Protein AF-K2C0C8-F1 (afdb_monomer)

Sequence (71 aa):
MKYHARYAALWLIRLYQKTLSPDHGWFAGLTFHGCRYYPTCSDYTYTAIERYGIIRGAYLGSKRILRCTPF

Radius of gyration: 12.63 Å; Cα contacts (8 Å, |Δi|>4): 67; chains: 1; bounding box: 41×16×29 Å

Foldseek 3Di:
DVPPVLVVVLVVLVVCQADPDCCRYPNVVVDPQFAPDPPRLSVQLSVLCVVPNNPRSVVSSVVSVVVSDDD

pLDDT: mean 72.26, std 13.37, range [49.12, 90.81]

Structure (mmCIF, N/CA/C/O backbone):
data_AF-K2C0C8-F1
#
_entry.id   AF-K2C0C8-F1
#
loop_
_atom_site.group_PDB
_atom_site.id
_atom_site.type_symbol
_atom_site.label_atom_id
_atom_site.label_alt_id
_atom_site.label_comp_id
_atom_site.label_asym_id
_atom_site.label_entity_id
_atom_site.label_seq_id
_atom_site.pdbx_PDB_ins_code
_atom_site.Cartn_x
_atom_site.Cartn_y
_atom_site.Cartn_z
_atom_site.occupancy
_atom_site.B_iso_or_equiv
_atom_site.auth_seq_id
_atom_site.auth_comp_id
_atom_site.auth_asym_id
_atom_site.auth_atom_id
_atom_site.pdbx_PDB_model_num
ATOM 1 N N . MET A 1 1 ? -22.814 2.655 10.528 1.00 49.12 1 MET A N 1
ATOM 2 C CA . MET A 1 1 ? -22.099 3.785 9.879 1.00 49.12 1 MET A CA 1
ATOM 3 C C . MET A 1 1 ? -20.562 3.658 9.791 1.00 49.12 1 MET A C 1
ATOM 5 O O . MET A 1 1 ? -19.960 4.461 9.100 1.00 49.12 1 MET A O 1
ATOM 9 N N . LYS A 1 2 ? -19.889 2.647 10.379 1.00 50.44 2 LYS A N 1
ATOM 10 C CA . LYS A 1 2 ? -18.410 2.485 10.289 1.00 50.44 2 LYS A CA 1
ATOM 11 C C . LYS A 1 2 ? -17.906 1.685 9.063 1.00 50.44 2 LYS A C 1
ATOM 13 O O . LYS A 1 2 ? -16.716 1.412 8.942 1.00 50.44 2 LYS A O 1
ATOM 18 N N . TYR A 1 3 ? -18.804 1.264 8.164 1.00 54.59 3 TYR A N 1
ATOM 19 C CA . TYR A 1 3 ? -18.487 0.372 7.037 1.00 54.59 3 TYR A CA 1
ATOM 20 C C . TYR A 1 3 ? -18.242 1.110 5.705 1.00 54.59 3 TYR A C 1
ATOM 22 O O . TYR A 1 3 ? -17.447 0.620 4.915 1.00 54.59 3 TYR A O 1
ATOM 30 N N . HIS A 1 4 ? -18.816 2.298 5.469 1.00 60.09 4 HIS A N 1
ATOM 31 C CA . HIS A 1 4 ? -18.712 2.989 4.168 1.00 60.09 4 HIS A CA 1
ATOM 32 C C . HIS A 1 4 ? -17.330 3.582 3.873 1.00 60.09 4 HIS A C 1
ATOM 34 O O . HIS A 1 4 ? -16.856 3.491 2.743 1.00 60.09 4 HIS A O 1
ATOM 40 N N . ALA A 1 5 ? -16.645 4.121 4.888 1.00 65.19 5 ALA A N 1
ATOM 41 C CA . ALA A 1 5 ? -15.326 4.731 4.705 1.00 65.19 5 ALA A CA 1
ATOM 42 C C . ALA A 1 5 ? -14.293 3.735 4.148 1.00 65.19 5 ALA A C 1
ATOM 44 O O . ALA A 1 5 ? -13.466 4.108 3.321 1.00 65.19 5 ALA A O 1
ATOM 45 N N . ARG A 1 6 ? -14.380 2.452 4.541 1.00 66.12 6 ARG A N 1
ATOM 46 C CA . ARG A 1 6 ? -13.473 1.402 4.048 1.00 66.12 6 ARG A CA 1
ATOM 47 C C . ARG A 1 6 ? -13.613 1.209 2.539 1.00 66.12 6 ARG A C 1
ATOM 49 O O . ARG A 1 6 ? -12.613 1.120 1.846 1.00 66.12 6 ARG A O 1
ATOM 56 N N . TYR A 1 7 ? -14.848 1.176 2.036 1.00 73.19 7 TYR A N 1
ATOM 57 C CA . TYR A 1 7 ? -15.122 0.923 0.625 1.00 73.19 7 TYR A CA 1
ATOM 58 C C . TYR A 1 7 ? -14.763 2.136 -0.227 1.00 73.19 7 TYR A C 1
ATOM 60 O O . TYR A 1 7 ? -14.180 1.959 -1.288 1.00 73.19 7 TYR A O 1
ATOM 68 N N . ALA A 1 8 ? -15.010 3.353 0.269 1.00 76.19 8 ALA A N 1
ATOM 69 C CA . ALA A 1 8 ? -14.554 4.576 -0.389 1.00 76.19 8 ALA A CA 1
ATOM 70 C C . ALA A 1 8 ? -13.020 4.623 -0.506 1.00 76.19 8 ALA A C 1
ATOM 72 O O . ALA A 1 8 ? -12.495 4.917 -1.576 1.00 76.19 8 ALA A O 1
ATOM 73 N N . ALA A 1 9 ? -12.297 4.260 0.559 1.00 71.38 9 ALA A N 1
ATOM 74 C CA . ALA A 1 9 ? -10.837 4.202 0.543 1.00 71.38 9 ALA A CA 1
ATOM 75 C C . ALA A 1 9 ? -10.302 3.111 -0.399 1.00 71.38 9 ALA A C 1
ATOM 77 O O . ALA A 1 9 ? -9.411 3.381 -1.197 1.00 71.38 9 ALA A O 1
ATOM 78 N N . LEU A 1 10 ? -10.866 1.899 -0.362 1.00 74.56 10 LEU A N 1
ATOM 79 C CA . LEU A 1 10 ? -10.485 0.813 -1.276 1.00 74.56 10 LEU A CA 1
ATOM 80 C C . LEU A 1 10 ? -10.777 1.172 -2.740 1.00 74.56 10 LEU A C 1
ATOM 82 O O . LEU A 1 10 ? -9.989 0.838 -3.625 1.00 74.56 10 LEU A O 1
ATOM 86 N N . TRP A 1 11 ? -11.877 1.883 -3.000 1.00 79.81 11 TRP A N 1
ATOM 87 C CA . TRP A 1 11 ? -12.235 2.347 -4.337 1.00 79.81 11 TRP A CA 1
ATOM 88 C C . TRP A 1 11 ? -11.291 3.446 -4.836 1.00 79.81 11 TRP A C 1
ATOM 90 O O . TRP A 1 11 ? -10.818 3.358 -5.963 1.00 79.81 11 TRP A O 1
ATOM 100 N N . LEU A 1 12 ? -10.932 4.414 -3.985 1.00 74.94 12 LEU A N 1
ATOM 101 C CA . LEU A 1 12 ? -9.913 5.428 -4.287 1.00 74.94 12 LEU A CA 1
ATOM 102 C C . LEU A 1 12 ? -8.543 4.802 -4.569 1.00 74.94 12 LEU A C 1
ATOM 104 O O . LEU A 1 12 ? -7.872 5.207 -5.515 1.00 74.94 12 LEU A O 1
ATOM 108 N N . ILE A 1 13 ? -8.149 3.786 -3.797 1.00 73.69 13 ILE A N 1
ATOM 109 C CA . ILE A 1 13 ? -6.892 3.058 -4.012 1.00 73.69 13 ILE A CA 1
ATOM 110 C C . ILE A 1 13 ? -6.922 2.313 -5.345 1.00 73.69 13 ILE A C 1
ATOM 112 O O . ILE A 1 13 ? -5.961 2.408 -6.099 1.00 73.69 13 ILE A O 1
ATOM 116 N N . ARG A 1 14 ? -8.024 1.634 -5.684 1.00 73.00 14 ARG A N 1
ATOM 117 C CA . ARG A 1 14 ? -8.174 0.977 -6.994 1.00 73.00 14 ARG A CA 1
ATOM 118 C C . ARG A 1 14 ? -8.204 1.963 -8.157 1.00 73.00 14 ARG A C 1
ATOM 120 O O . ARG A 1 14 ? -7.650 1.666 -9.212 1.00 73.00 14 ARG A O 1
ATOM 127 N N . LEU A 1 15 ? -8.847 3.116 -7.978 1.00 74.50 15 LEU A N 1
ATOM 128 C CA . LEU A 1 15 ? -8.874 4.176 -8.982 1.00 74.50 15 LEU A CA 1
ATOM 129 C C . LEU A 1 15 ? -7.450 4.683 -9.232 1.00 74.50 15 LEU A C 1
ATOM 131 O O . LEU A 1 15 ? -7.010 4.696 -10.375 1.00 74.50 15 LEU A O 1
ATOM 135 N N . TYR A 1 16 ? -6.709 4.983 -8.162 1.00 72.00 16 TYR A N 1
ATOM 136 C CA . TYR A 1 16 ? -5.297 5.361 -8.223 1.00 72.00 16 TYR A CA 1
ATOM 137 C C . TYR A 1 16 ? -4.427 4.269 -8.869 1.00 72.00 16 TYR A C 1
ATOM 139 O O . TYR A 1 16 ? -3.629 4.574 -9.754 1.00 72.00 16 TYR A O 1
ATOM 147 N N . GLN A 1 17 ? -4.623 2.995 -8.500 1.00 67.38 17 GLN A N 1
ATOM 148 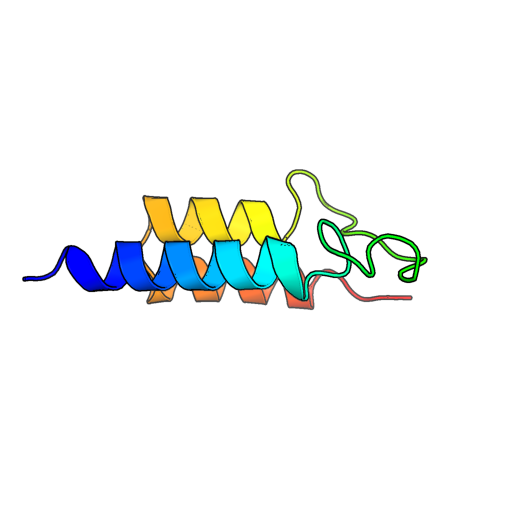C CA . GLN A 1 17 ? -3.908 1.856 -9.090 1.00 67.38 17 GLN A CA 1
ATOM 149 C C . GLN A 1 17 ? -4.131 1.738 -10.607 1.00 67.38 17 GLN A C 1
ATOM 151 O O . GLN A 1 17 ? -3.218 1.350 -11.330 1.00 67.38 17 GLN A O 1
ATOM 156 N N . LYS A 1 18 ? -5.323 2.085 -11.107 1.00 63.78 18 LYS A N 1
ATOM 157 C CA . LYS A 1 18 ? -5.636 2.033 -12.544 1.00 63.78 18 LYS A CA 1
ATOM 158 C C . LYS A 1 18 ? -5.180 3.263 -13.327 1.00 63.78 18 LYS A C 1
ATOM 160 O O . LYS A 1 18 ? -4.859 3.124 -14.504 1.00 63.78 18 LYS A O 1
ATOM 165 N N . THR A 1 19 ? -5.190 4.451 -12.725 1.00 64.00 19 THR A N 1
ATOM 166 C CA . THR A 1 19 ? -4.942 5.707 -13.456 1.00 64.00 19 THR A CA 1
ATOM 167 C C . THR A 1 19 ? -3.515 6.222 -13.311 1.00 64.00 19 THR A C 1
ATOM 169 O O . THR A 1 19 ? -2.947 6.701 -14.288 1.00 64.00 19 THR A O 1
ATOM 172 N N . LEU A 1 20 ? -2.932 6.122 -12.114 1.00 61.09 20 LEU A N 1
ATOM 173 C CA . LEU A 1 20 ? -1.688 6.808 -11.750 1.00 61.09 20 LEU A CA 1
ATOM 174 C C . LEU A 1 20 ? -0.580 5.862 -11.274 1.00 61.09 20 LEU A C 1
ATOM 176 O O . LEU A 1 20 ? 0.575 6.281 -11.248 1.00 61.09 20 LEU A O 1
ATOM 180 N N . SER A 1 21 ? -0.882 4.612 -10.892 1.00 57.22 21 SER A N 1
ATOM 181 C CA . SER A 1 21 ? 0.165 3.704 -10.409 1.00 57.22 21 SER A CA 1
ATOM 182 C C . SER A 1 21 ? 1.165 3.347 -11.517 1.00 57.22 21 SER A C 1
ATOM 184 O O . SER A 1 21 ? 0.770 2.759 -12.524 1.00 57.22 21 SER A O 1
ATOM 186 N N . PRO A 1 22 ? 2.470 3.557 -11.283 1.00 55.59 22 PRO A N 1
ATOM 187 C CA . PRO A 1 22 ? 3.544 3.196 -12.211 1.00 55.59 22 PRO A CA 1
ATOM 188 C C . PRO A 1 22 ? 3.847 1.685 -12.295 1.00 55.59 22 PRO A C 1
ATOM 190 O O . PRO A 1 22 ? 4.861 1.302 -12.861 1.00 55.59 22 PRO A O 1
ATOM 193 N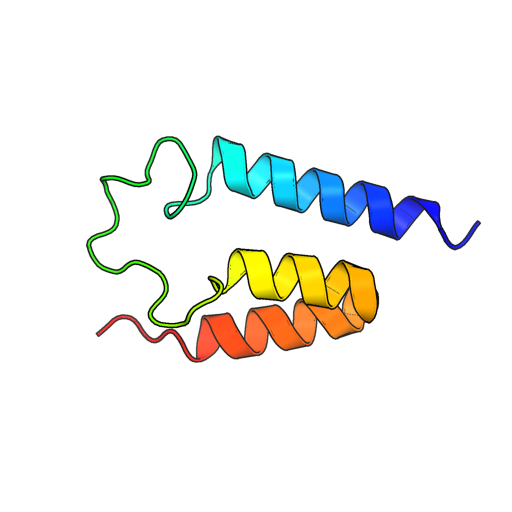 N . ASP A 1 23 ? 3.011 0.840 -11.684 1.00 55.84 23 ASP A N 1
ATOM 194 C CA . ASP A 1 23 ? 3.190 -0.620 -11.562 1.00 55.84 23 ASP A CA 1
ATOM 195 C C . ASP A 1 23 ? 2.010 -1.391 -12.210 1.00 55.84 23 ASP A C 1
ATOM 197 O O . ASP A 1 23 ? 2.172 -2.511 -12.671 1.00 55.84 23 ASP A O 1
ATOM 201 N N . HIS A 1 24 ? 0.826 -0.761 -12.318 1.00 53.91 24 HIS A N 1
ATOM 202 C CA . HIS A 1 24 ? -0.406 -1.354 -12.877 1.00 53.91 24 HIS A CA 1
ATOM 203 C C . HIS A 1 24 ? -1.169 -0.439 -13.861 1.00 53.91 24 HIS A C 1
ATOM 205 O O . HIS A 1 24 ? -2.128 -0.883 -14.493 1.00 53.91 24 HIS A O 1
ATOM 211 N N . GLY A 1 25 ? -0.799 0.841 -13.961 1.00 56.38 25 GLY A N 1
ATOM 212 C CA . GLY A 1 25 ? -1.505 1.857 -14.743 1.00 56.38 25 GLY A CA 1
ATOM 213 C C . GLY A 1 25 ? -0.791 2.237 -16.041 1.00 56.38 25 GLY A C 1
ATOM 214 O O . GLY A 1 25 ? 0.173 1.606 -16.465 1.00 56.38 25 GLY A O 1
ATOM 215 N N . TRP A 1 26 ? -1.245 3.327 -16.661 1.00 52.34 26 TRP A N 1
ATOM 216 C CA . TRP A 1 26 ? -0.771 3.814 -17.968 1.00 52.34 26 TRP A CA 1
ATOM 217 C C . TRP A 1 26 ? 0.745 4.107 -18.033 1.00 52.34 26 TRP A C 1
ATOM 219 O O . TRP A 1 26 ? 1.336 4.091 -19.108 1.00 52.34 26 TRP A O 1
ATOM 229 N N . PHE A 1 27 ? 1.387 4.322 -16.878 1.00 49.78 27 PHE A N 1
ATOM 230 C CA . PHE A 1 27 ? 2.827 4.575 -16.738 1.00 49.78 27 PHE A CA 1
ATOM 231 C C . PHE A 1 27 ? 3.647 3.345 -16.309 1.00 49.78 27 PHE A C 1
ATOM 233 O O . PHE A 1 27 ? 4.820 3.492 -15.976 1.00 49.78 27 PHE A O 1
ATOM 240 N N . ALA A 1 28 ? 3.074 2.135 -16.345 1.00 52.75 28 ALA A N 1
ATOM 241 C CA . A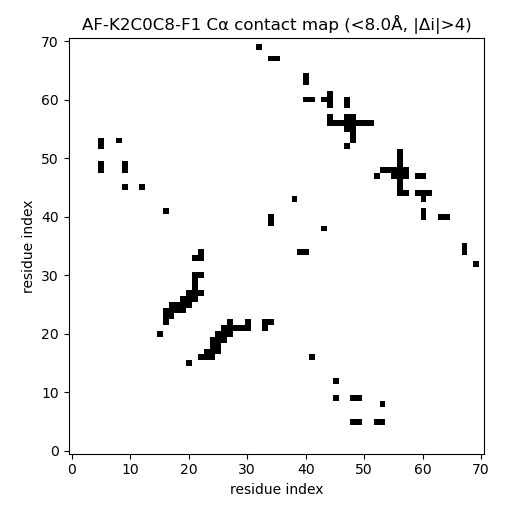LA A 1 28 ? 3.762 0.895 -15.959 1.00 52.75 28 ALA A CA 1
ATOM 242 C C . ALA A 1 28 ? 5.056 0.612 -16.748 1.00 52.75 28 ALA A C 1
ATOM 244 O O . ALA A 1 28 ? 5.937 -0.088 -16.261 1.00 52.75 28 ALA A O 1
ATOM 245 N N . GLY A 1 29 ? 5.200 1.192 -17.944 1.00 49.41 29 GLY A N 1
ATOM 246 C CA . GLY A 1 29 ? 6.420 1.105 -18.752 1.00 49.41 29 GLY A CA 1
ATOM 247 C C . GLY A 1 29 ? 7.488 2.166 -18.454 1.00 49.41 29 GLY A C 1
ATOM 248 O O . GLY A 1 29 ? 8.575 2.081 -19.013 1.00 49.41 29 GLY A O 1
ATOM 249 N N . LEU A 1 30 ? 7.204 3.172 -17.614 1.00 52.81 30 LEU A N 1
ATOM 250 C CA . LEU A 1 30 ? 8.122 4.291 -17.346 1.00 52.81 30 LEU A CA 1
ATOM 251 C C . LEU A 1 30 ? 8.982 4.082 -16.086 1.00 52.81 30 LEU A C 1
ATOM 253 O O . LEU A 1 30 ? 9.907 4.851 -15.827 1.00 52.81 30 LEU A O 1
ATOM 257 N N . THR A 1 31 ? 8.691 3.043 -15.302 1.00 50.84 31 THR A N 1
ATOM 258 C CA . THR A 1 31 ? 9.332 2.777 -14.010 1.00 50.84 31 THR A CA 1
ATOM 259 C C . THR A 1 31 ? 10.305 1.616 -14.149 1.00 50.84 31 THR A C 1
ATOM 261 O O . THR A 1 31 ? 9.918 0.454 -14.111 1.00 50.84 31 THR A O 1
ATOM 264 N N . PHE A 1 32 ? 11.597 1.920 -14.267 1.00 51.25 32 PHE A N 1
ATOM 265 C CA . PHE A 1 32 ? 12.666 0.910 -14.286 1.00 51.25 32 PHE A CA 1
ATOM 266 C C . PHE A 1 32 ? 12.813 0.133 -12.955 1.00 51.25 32 PHE A C 1
ATOM 268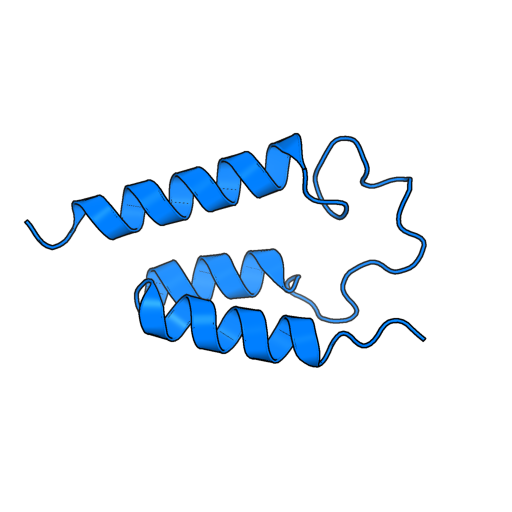 O O . PHE A 1 32 ? 13.526 -0.865 -12.903 1.00 51.25 32 PHE A O 1
ATOM 275 N N . HIS A 1 33 ? 12.114 0.549 -11.890 1.00 59.16 33 HIS A N 1
ATOM 276 C CA . HIS A 1 33 ? 12.161 -0.052 -10.554 1.00 59.16 33 HIS A CA 1
ATOM 277 C C . HIS A 1 33 ? 10.739 -0.388 -10.063 1.00 59.16 33 HIS A C 1
ATOM 279 O O . HIS A 1 33 ? 10.147 0.363 -9.287 1.00 59.16 33 HIS A O 1
ATOM 285 N N . GLY A 1 34 ? 10.164 -1.501 -10.532 1.00 63.97 34 GLY A N 1
ATOM 286 C CA . GLY A 1 34 ? 8.905 -2.041 -9.990 1.00 63.97 34 GLY A CA 1
ATOM 287 C C . GLY A 1 34 ? 9.020 -2.393 -8.497 1.00 63.97 34 GLY A C 1
ATOM 288 O O . GLY A 1 34 ? 10.130 -2.501 -7.962 1.00 63.97 34 GLY A O 1
ATOM 289 N N . CYS A 1 35 ? 7.898 -2.571 -7.781 1.00 73.06 35 CYS A N 1
ATOM 290 C CA . CYS A 1 35 ? 7.964 -2.950 -6.357 1.00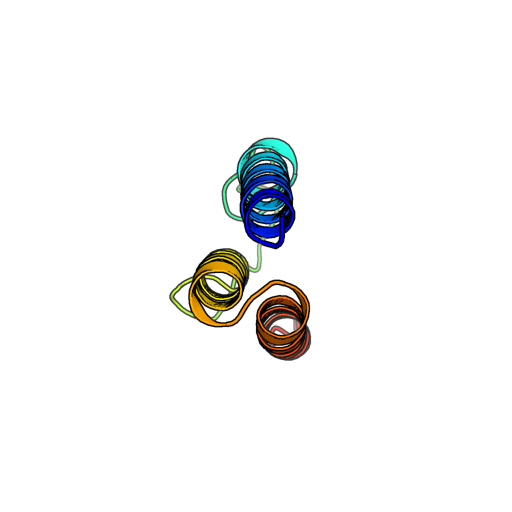 73.06 35 CYS A CA 1
ATOM 291 C C . CYS A 1 35 ? 8.817 -4.220 -6.171 1.00 73.06 35 CYS A C 1
ATOM 293 O O . CYS A 1 35 ? 8.458 -5.299 -6.631 1.00 73.06 35 CYS A O 1
ATOM 295 N N . ARG A 1 36 ? 9.916 -4.113 -5.409 1.00 73.81 36 ARG A N 1
ATOM 296 C CA . ARG A 1 36 ? 10.833 -5.235 -5.111 1.00 73.81 36 ARG A CA 1
ATOM 297 C C . ARG A 1 36 ? 10.159 -6.402 -4.379 1.00 73.81 36 ARG A C 1
ATOM 299 O O . ARG A 1 36 ? 10.679 -7.513 -4.345 1.00 73.81 36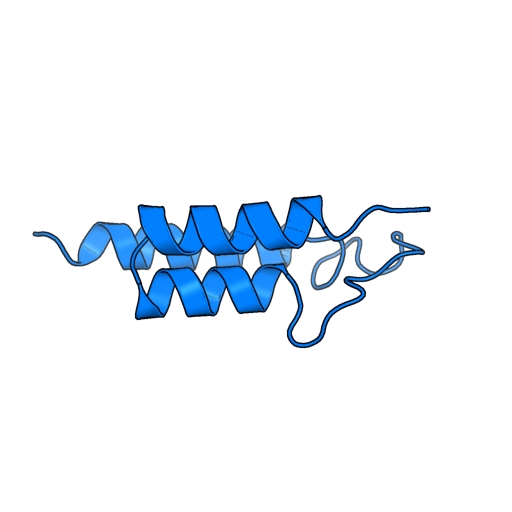 ARG A O 1
ATOM 306 N N . TYR A 1 37 ? 9.034 -6.135 -3.727 1.00 76.56 37 TYR A N 1
ATOM 307 C CA . TYR A 1 37 ? 8.324 -7.109 -2.920 1.00 76.56 37 TYR A CA 1
ATOM 308 C C . TYR A 1 37 ? 7.078 -7.632 -3.632 1.00 76.56 37 TYR A C 1
ATOM 310 O O . TYR A 1 37 ? 6.302 -6.841 -4.160 1.00 76.56 37 TYR A O 1
ATOM 318 N N . TYR A 1 38 ? 6.846 -8.945 -3.533 1.00 75.44 38 TYR A N 1
ATOM 319 C CA . TYR A 1 38 ? 5.599 -9.593 -3.940 1.00 75.44 38 TYR A CA 1
ATOM 320 C C . TYR A 1 38 ? 4.775 -10.026 -2.704 1.00 75.44 38 TYR A C 1
ATOM 322 O O . TYR A 1 38 ? 5.360 -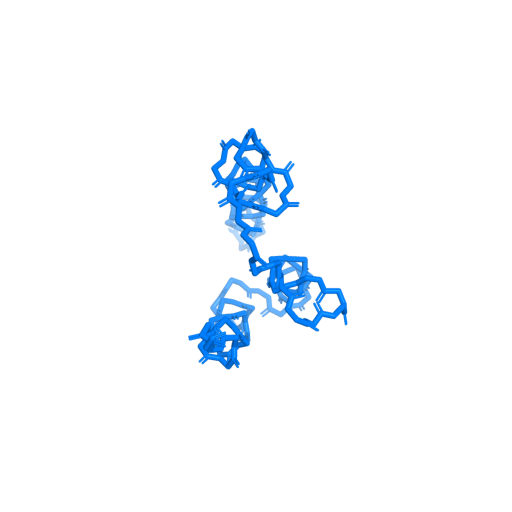10.524 -1.733 1.00 75.44 38 TYR A O 1
ATOM 330 N N . PRO A 1 39 ? 3.441 -9.830 -2.677 1.00 80.56 39 PRO A N 1
ATOM 331 C CA . PRO A 1 39 ? 2.679 -8.969 -3.586 1.00 80.56 39 PRO A CA 1
ATOM 332 C C . PRO A 1 39 ? 3.149 -7.509 -3.488 1.00 80.56 39 PRO A C 1
ATOM 334 O O . PRO A 1 39 ? 3.799 -7.131 -2.504 1.00 80.56 39 PRO A O 1
ATOM 337 N N . THR A 1 40 ? 2.820 -6.713 -4.509 1.00 82.25 40 THR A N 1
ATOM 338 C CA . THR A 1 40 ? 3.278 -5.324 -4.649 1.00 82.25 40 THR A CA 1
ATOM 339 C C . THR A 1 40 ? 2.937 -4.494 -3.415 1.00 82.25 40 THR A C 1
ATOM 341 O O . THR A 1 40 ? 2.023 -4.798 -2.643 1.00 82.25 40 THR A O 1
ATOM 344 N N . CYS A 1 41 ? 3.666 -3.402 -3.203 1.00 82.38 41 CYS A N 1
ATOM 345 C CA . CYS A 1 41 ? 3.441 -2.518 -2.063 1.00 82.38 41 CYS A CA 1
ATOM 346 C C . CYS A 1 41 ? 2.006 -1.955 -2.069 1.00 82.38 41 CYS A C 1
ATOM 348 O O . CYS A 1 41 ? 1.405 -1.782 -1.008 1.00 82.38 41 CYS A O 1
ATOM 350 N N . SER A 1 42 ? 1.437 -1.749 -3.262 1.00 80.12 42 SER A N 1
ATOM 351 C CA . SER A 1 42 ? 0.054 -1.317 -3.461 1.00 80.12 42 SER A CA 1
ATOM 352 C C . SER A 1 42 ? -0.968 -2.413 -3.109 1.00 80.12 42 SER A C 1
ATOM 354 O O . SER A 1 42 ? -1.867 -2.155 -2.309 1.00 80.12 42 SER A O 1
ATOM 356 N N . ASP A 1 43 ? -0.776 -3.652 -3.575 1.00 84.31 43 ASP A N 1
ATOM 357 C CA . ASP A 1 43 ? -1.623 -4.811 -3.237 1.00 84.31 43 ASP A CA 1
ATOM 358 C C . ASP A 1 43 ? -1.585 -5.143 -1.750 1.00 84.31 43 ASP A C 1
ATOM 360 O O . ASP A 1 43 ? -2.603 -5.435 -1.116 1.00 84.31 43 ASP A O 1
ATOM 364 N N . TYR A 1 44 ? -0.393 -5.059 -1.165 1.00 87.38 44 TYR A N 1
ATOM 365 C CA . TYR A 1 44 ? -0.215 -5.227 0.264 1.00 87.38 44 TYR A CA 1
ATOM 366 C C . TYR A 1 44 ? -0.981 -4.160 1.044 1.00 87.38 44 TYR A C 1
ATOM 368 O O . TYR A 1 44 ? -1.644 -4.485 2.024 1.00 87.38 44 TYR A O 1
ATOM 376 N N . THR A 1 45 ? -0.926 -2.902 0.599 1.00 87.12 45 THR A N 1
ATOM 377 C CA . THR A 1 45 ? -1.661 -1.799 1.232 1.00 87.12 45 THR A CA 1
ATOM 378 C C . THR A 1 45 ? -3.169 -2.000 1.106 1.00 87.12 45 THR A C 1
ATOM 380 O O . THR A 1 45 ? -3.882 -1.838 2.095 1.00 87.12 45 THR A O 1
ATOM 383 N N . TYR A 1 46 ? -3.654 -2.430 -0.062 1.00 86.19 46 TYR A N 1
ATOM 384 C CA . TYR A 1 46 ? -5.061 -2.764 -0.287 1.00 86.19 46 TYR A CA 1
ATOM 385 C C . TYR A 1 46 ? -5.534 -3.861 0.677 1.00 86.19 46 TYR A C 1
ATOM 387 O O . TYR A 1 46 ? -6.472 -3.651 1.446 1.00 86.19 46 TYR A O 1
ATOM 395 N N . THR A 1 47 ? -4.820 -4.989 0.714 1.00 87.69 47 THR A N 1
ATOM 396 C CA . THR A 1 47 ? -5.141 -6.128 1.591 1.00 87.69 47 THR A CA 1
ATOM 397 C C . THR A 1 47 ? -5.044 -5.739 3.069 1.00 87.69 47 THR A C 1
ATOM 399 O O . THR A 1 47 ? -5.854 -6.154 3.897 1.00 87.69 47 THR A O 1
ATOM 402 N N . ALA A 1 48 ? -4.068 -4.900 3.431 1.00 89.75 48 ALA A N 1
ATOM 403 C CA . ALA A 1 48 ? -3.904 -4.428 4.799 1.00 89.75 48 ALA A CA 1
ATOM 404 C C . ALA A 1 48 ? -5.039 -3.481 5.222 1.00 89.75 48 ALA A C 1
ATOM 406 O O . ALA A 1 48 ? -5.484 -3.546 6.367 1.00 89.75 48 ALA A O 1
ATOM 407 N N . ILE A 1 49 ? -5.537 -2.627 4.326 1.00 87.38 49 ILE A N 1
ATOM 408 C CA . ILE A 1 49 ? -6.685 -1.746 4.595 1.00 87.38 49 ILE A CA 1
ATOM 409 C C . ILE A 1 49 ? -7.983 -2.548 4.670 1.00 87.38 49 ILE A C 1
ATOM 411 O O . ILE A 1 49 ? -8.804 -2.286 5.550 1.00 87.38 49 ILE A O 1
ATOM 415 N N . GLU A 1 50 ? -8.148 -3.549 3.807 1.00 85.44 50 GLU A N 1
ATOM 416 C CA . GLU A 1 50 ? -9.284 -4.471 3.843 1.00 85.44 50 GLU A CA 1
ATOM 417 C C . GLU A 1 50 ? -9.341 -5.240 5.171 1.00 85.44 50 GLU A C 1
ATOM 419 O O . GLU A 1 50 ? -10.394 -5.306 5.808 1.00 85.44 50 GLU A O 1
ATOM 424 N N . ARG A 1 51 ? -8.197 -5.764 5.630 1.00 86.44 51 ARG A N 1
ATOM 425 C CA . ARG A 1 51 ? -8.121 -6.642 6.805 1.00 86.44 51 ARG A CA 1
ATOM 426 C C . ARG A 1 51 ? -8.000 -5.902 8.139 1.00 86.44 51 ARG A C 1
ATOM 428 O O . ARG A 1 51 ? -8.539 -6.370 9.139 1.00 86.44 51 ARG A O 1
ATOM 435 N N . TYR A 1 52 ? -7.299 -4.767 8.177 1.00 87.62 52 TYR A N 1
ATOM 436 C CA . TYR A 1 52 ? -6.978 -4.037 9.415 1.00 87.62 52 TYR A CA 1
ATOM 437 C C . TYR A 1 52 ? -7.592 -2.630 9.498 1.00 87.62 52 TYR A C 1
ATOM 439 O O . TYR A 1 52 ? -7.427 -1.951 10.515 1.00 87.62 52 TYR A O 1
ATOM 447 N N . GLY A 1 53 ? -8.311 -2.185 8.464 1.00 86.50 53 GLY A N 1
ATOM 448 C CA . GLY A 1 53 ? -8.884 -0.843 8.374 1.00 86.50 53 GLY A CA 1
ATOM 449 C C . GLY A 1 53 ? -7.889 0.211 7.876 1.00 86.50 53 GLY A C 1
ATOM 450 O O . GLY A 1 53 ? -6.683 -0.013 7.822 1.00 86.50 53 GLY A O 1
ATOM 451 N N . ILE A 1 54 ? -8.407 1.393 7.525 1.00 84.00 54 ILE A N 1
ATOM 452 C CA . ILE A 1 54 ? -7.660 2.444 6.807 1.00 84.00 54 ILE A CA 1
ATOM 453 C C . ILE A 1 54 ? -6.397 2.873 7.555 1.00 84.00 54 ILE A C 1
ATOM 455 O O . ILE A 1 54 ? -5.324 2.876 6.971 1.00 84.00 54 ILE A O 1
ATOM 459 N N . ILE A 1 55 ? -6.504 3.195 8.847 1.00 85.94 55 ILE A N 1
ATOM 460 C CA . ILE A 1 55 ? -5.381 3.750 9.622 1.00 85.94 55 ILE A CA 1
ATOM 461 C C . ILE A 1 55 ? -4.231 2.738 9.717 1.00 85.94 55 ILE A C 1
ATOM 463 O O . ILE A 1 55 ? -3.079 3.051 9.421 1.00 85.94 55 ILE A O 1
ATOM 467 N N . ARG A 1 56 ? -4.547 1.496 10.101 1.00 87.50 56 ARG A N 1
ATOM 468 C CA . ARG A 1 56 ? -3.541 0.452 10.322 1.00 87.50 56 ARG A CA 1
ATOM 469 C C . ARG A 1 56 ? -3.003 -0.098 9.001 1.00 87.50 56 ARG A C 1
ATOM 471 O O . ARG A 1 56 ? -1.803 -0.336 8.887 1.00 87.50 56 ARG A O 1
ATOM 478 N N . GLY A 1 57 ? -3.865 -0.243 7.998 1.00 87.62 57 GLY A N 1
ATOM 479 C CA . GLY A 1 57 ? -3.485 -0.663 6.655 1.00 87.62 57 GLY A CA 1
ATOM 480 C C . GLY A 1 57 ? -2.607 0.359 5.935 1.00 87.62 57 GLY A C 1
ATOM 481 O O . GLY A 1 57 ? -1.582 -0.022 5.374 1.00 87.62 57 GLY A O 1
ATOM 482 N N . ALA A 1 58 ? -2.933 1.653 6.034 1.00 85.75 58 ALA A N 1
ATOM 483 C CA . ALA A 1 58 ? -2.105 2.728 5.490 1.00 85.75 58 ALA A CA 1
ATOM 484 C C . ALA A 1 58 ? -0.733 2.778 6.172 1.00 85.75 58 ALA A C 1
ATOM 486 O O . ALA A 1 58 ? 0.280 2.852 5.488 1.00 85.75 58 ALA A O 1
ATOM 487 N N . TYR A 1 59 ? -0.667 2.646 7.501 1.00 90.81 59 TYR A N 1
ATOM 488 C CA . TYR A 1 59 ? 0.613 2.593 8.214 1.00 90.81 59 TYR A CA 1
ATOM 489 C C . TYR A 1 59 ? 1.500 1.422 7.750 1.00 90.81 59 TYR A C 1
ATOM 491 O O . TYR A 1 59 ? 2.688 1.609 7.475 1.00 90.81 59 TYR A O 1
ATOM 499 N N . LEU A 1 60 ? 0.931 0.217 7.621 1.00 89.31 60 LEU A N 1
ATOM 500 C CA . LEU A 1 60 ? 1.655 -0.969 7.146 1.00 89.31 60 LEU A CA 1
ATOM 501 C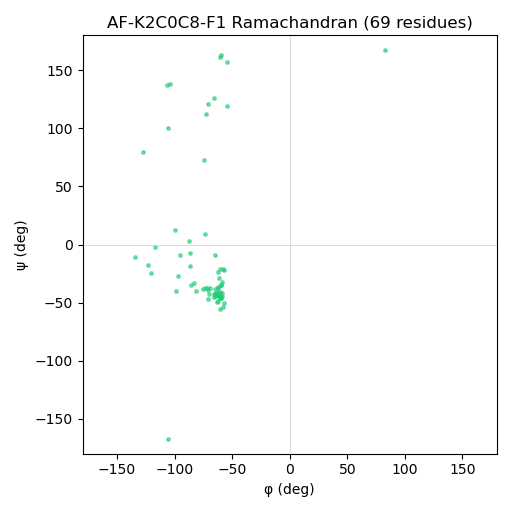 C . LEU A 1 60 ? 2.126 -0.813 5.691 1.00 89.31 60 LEU A C 1
ATOM 503 O O . LEU A 1 60 ? 3.268 -1.164 5.380 1.00 89.31 60 LEU A O 1
ATOM 507 N N . GLY A 1 61 ? 1.269 -0.260 4.831 1.00 88.12 61 GLY A N 1
ATOM 508 C CA . GLY A 1 61 ? 1.563 0.057 3.437 1.00 88.12 61 GLY A CA 1
ATOM 509 C C . GLY A 1 61 ? 2.699 1.062 3.288 1.00 88.12 61 GLY A C 1
ATOM 510 O O . GLY A 1 61 ? 3.733 0.745 2.698 1.00 88.12 61 GLY A O 1
ATOM 511 N N . SER A 1 62 ? 2.570 2.229 3.922 1.00 85.75 62 SER A N 1
ATOM 512 C CA . SER A 1 62 ? 3.581 3.292 3.912 1.00 85.75 62 SER A CA 1
ATOM 513 C C . SER A 1 62 ? 4.922 2.814 4.462 1.00 85.75 62 SER A C 1
ATOM 515 O O . SER A 1 62 ? 5.960 3.063 3.858 1.00 85.75 62 SER A O 1
ATOM 517 N N . LYS A 1 63 ? 4.929 2.030 5.549 1.00 87.31 63 LYS A N 1
ATOM 518 C CA . LYS A 1 63 ? 6.162 1.430 6.090 1.00 87.31 63 LYS A CA 1
ATOM 519 C C . LYS A 1 63 ? 6.846 0.480 5.097 1.00 87.31 63 LYS A C 1
ATOM 521 O O . LYS A 1 63 ? 8.056 0.264 5.186 1.00 87.31 63 LYS A O 1
ATOM 526 N N . ARG A 1 64 ? 6.096 -0.163 4.198 1.00 84.50 64 ARG A N 1
ATOM 527 C CA . ARG A 1 64 ? 6.657 -1.030 3.151 1.00 84.50 64 ARG A CA 1
ATOM 528 C C . ARG A 1 64 ? 7.157 -0.209 1.963 1.00 84.5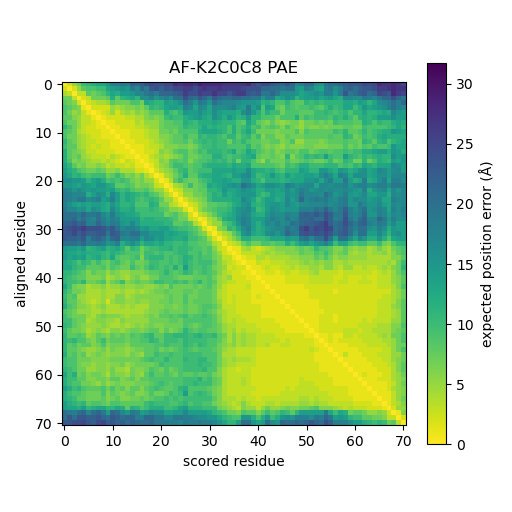0 64 ARG A C 1
ATOM 530 O O . ARG A 1 64 ? 8.245 -0.496 1.487 1.00 84.50 64 ARG A O 1
ATOM 537 N N . ILE A 1 65 ? 6.429 0.838 1.571 1.00 81.81 65 ILE A N 1
ATOM 538 C CA . ILE A 1 65 ? 6.844 1.794 0.529 1.00 81.81 65 ILE A CA 1
ATOM 539 C C . ILE A 1 65 ? 8.156 2.482 0.919 1.00 81.81 65 ILE A C 1
ATOM 541 O O . ILE A 1 65 ? 9.088 2.484 0.132 1.00 81.81 65 ILE A O 1
ATOM 545 N N . LEU A 1 66 ? 8.287 2.957 2.162 1.00 81.00 66 LEU A N 1
ATOM 546 C CA . LEU A 1 66 ? 9.527 3.570 2.662 1.00 81.00 66 LEU A CA 1
ATOM 547 C C . LEU A 1 66 ? 10.725 2.605 2.680 1.00 81.00 66 LEU A C 1
ATOM 549 O O . LEU A 1 66 ? 11.869 3.043 2.657 1.00 81.00 66 LEU A O 1
ATOM 553 N N . ARG A 1 67 ? 10.471 1.291 2.737 1.00 78.44 67 ARG A N 1
ATOM 554 C CA . ARG A 1 67 ? 11.505 0.250 2.620 1.00 78.44 67 ARG A CA 1
ATOM 555 C C . ARG A 1 67 ? 11.801 -0.139 1.174 1.00 78.44 67 ARG A C 1
ATOM 557 O O . ARG A 1 67 ? 12.858 -0.708 0.921 1.00 78.44 67 ARG A O 1
ATOM 564 N N . CYS A 1 68 ? 10.907 0.169 0.236 1.00 72.75 68 CYS A N 1
ATOM 565 C CA . CYS A 1 68 ? 11.232 0.185 -1.184 1.00 72.75 68 CYS A CA 1
ATOM 566 C C . CYS A 1 68 ? 12.074 1.429 -1.470 1.00 72.75 68 CYS A C 1
ATOM 568 O O . CYS A 1 68 ? 11.594 2.407 -2.032 1.00 72.75 68 CYS A O 1
ATOM 570 N N . THR A 1 69 ? 13.330 1.408 -1.036 1.00 62.78 69 THR A N 1
ATOM 571 C CA . THR A 1 69 ? 14.308 2.422 -1.421 1.00 62.78 69 THR A CA 1
ATOM 572 C C . THR A 1 69 ? 14.646 2.201 -2.901 1.00 62.78 69 THR A C 1
ATOM 574 O O . THR A 1 69 ? 15.106 1.102 -3.230 1.00 62.78 69 THR A O 1
ATOM 577 N N . PRO A 1 70 ? 14.430 3.172 -3.803 1.00 59.66 70 PRO A N 1
ATOM 578 C CA . PRO A 1 70 ? 15.028 3.116 -5.127 1.00 59.66 70 PRO A CA 1
ATOM 579 C C . PRO A 1 70 ? 16.522 3.409 -4.951 1.00 59.66 70 PRO A C 1
ATOM 581 O O . PRO A 1 70 ? 16.886 4.503 -4.526 1.00 59.66 70 PRO A O 1
ATOM 584 N N . PHE A 1 71 ? 17.371 2.415 -5.188 1.00 51.28 71 PHE A N 1
ATOM 585 C CA . PHE A 1 71 ? 18.764 2.667 -5.543 1.00 51.28 71 PHE A CA 1
ATOM 586 C C . PHE A 1 71 ? 18.924 2.294 -7.010 1.00 51.28 71 PHE A C 1
ATOM 588 O O . PHE A 1 71 ? 18.302 1.274 -7.407 1.00 51.28 71 PHE A O 1
#

Solvent-accessible surface area (backbone atoms only — not comparable to full-atom values): 4117 Å² total; per-residue (Å²): 132,87,65,59,65,54,54,54,50,54,49,52,49,52,50,41,38,53,64,67,27,47,76,71,16,86,44,37,88,75,43,96,72,60,69,90,46,86,71,37,50,65,57,46,21,52,54,31,25,73,74,60,36,61,72,56,5,48,52,57,20,50,60,46,45,72,65,60,66,89,127

Secondary structure (DSSP, 8-state):
--SHHHHHHHHHHHHHHHHT-TTTSTTTTS-SS--SSSS-HHHHHHHHHHHH-HHHHHHHHHHHHTT----

Mean predicted aligned error: 8.93 Å